Protein AF-A0A7J6R2Y8-F1 (afdb_monomer_lite)

Organism: Perkinsus olseni (NCBI:txid32597)

Secondary structure (DSSP, 8-state):
---------PPP---------PPTT-----------HHHHHHHHSSS-HHHHHHHHTTSSEEETTEEEPPPEEETT-BTTTB---S-GGG---S-EEE--

Sequence (100 aa):
MLSSLGLLRQPTVQGSSSVGLLPCGQQRWKIHLSKSVIWRFYNRLNVRRKYKTAIRRGRMVWKDGQVQFPKIGIAGYDDHKNAYRGKIENCRAPRIWFVD

pLDDT: mean 78.48, std 17.62, range [39.72, 94.31]

Structure (mmCIF, N/CA/C/O backbone):
data_AF-A0A7J6R2Y8-F1
#
_entry.id   AF-A0A7J6R2Y8-F1
#
loop_
_atom_site.group_PDB
_atom_site.id
_atom_site.type_symbol
_atom_site.label_atom_id
_atom_site.label_alt_id
_atom_site.label_comp_id
_atom_site.label_asym_id
_atom_site.label_entity_id
_atom_site.label_seq_id
_atom_site.pdbx_PDB_ins_code
_atom_site.Cartn_x
_atom_site.Cartn_y
_atom_site.Cartn_z
_atom_site.occupancy
_atom_site.B_iso_or_equiv
_atom_site.auth_seq_id
_atom_site.auth_comp_id
_atom_site.auth_asym_id
_atom_site.auth_atom_id
_atom_site.pdbx_PDB_model_num
ATOM 1 N N . MET A 1 1 ? 28.995 3.888 91.637 1.00 39.72 1 MET A N 1
ATOM 2 C CA . MET A 1 1 ? 29.415 4.823 90.572 1.00 39.72 1 MET A CA 1
ATOM 3 C C . MET A 1 1 ? 28.155 5.351 89.910 1.00 39.72 1 MET A C 1
ATOM 5 O O . MET A 1 1 ? 27.263 4.566 89.633 1.00 39.72 1 MET A O 1
ATOM 9 N N . LEU A 1 2 ? 28.068 6.676 89.823 1.00 43.94 2 LEU A N 1
ATOM 10 C CA . LEU A 1 2 ? 26.927 7.513 89.441 1.00 43.94 2 LEU A CA 1
ATOM 11 C C . LEU A 1 2 ? 26.362 7.266 88.029 1.00 43.94 2 LEU A C 1
ATOM 13 O O . LEU A 1 2 ? 27.074 6.772 87.157 1.00 43.94 2 LEU A O 1
ATOM 17 N N . SER A 1 3 ? 25.191 7.889 87.805 1.00 43.84 3 SER A N 1
ATOM 18 C CA . SER A 1 3 ? 24.623 8.381 86.524 1.00 43.84 3 SER A CA 1
ATOM 19 C C . SER A 1 3 ? 23.661 7.389 85.846 1.00 43.84 3 SER A C 1
ATOM 21 O O . SER A 1 3 ? 23.965 6.212 85.774 1.00 43.84 3 SER A O 1
ATOM 23 N N . SER A 1 4 ? 22.485 7.745 85.322 1.00 48.94 4 SER A N 1
ATOM 24 C CA . SER A 1 4 ? 21.971 9.034 84.848 1.00 48.94 4 SER A CA 1
ATOM 25 C C . SER A 1 4 ? 20.460 8.937 84.552 1.00 48.94 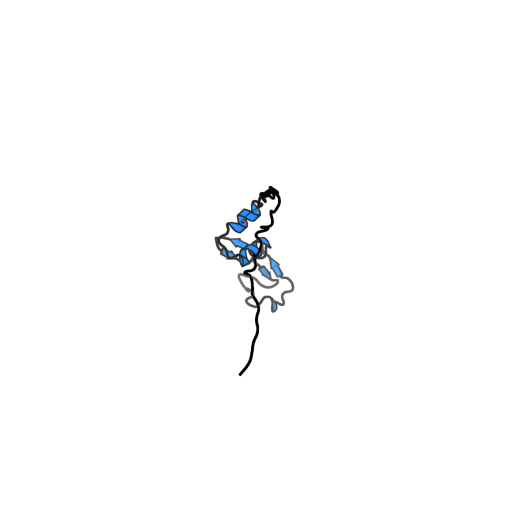4 SER A C 1
ATOM 27 O O . SER A 1 4 ? 20.005 7.885 84.116 1.00 48.94 4 SER A O 1
ATOM 29 N N . LEU A 1 5 ? 19.729 10.046 84.758 1.00 50.91 5 LEU A N 1
ATOM 30 C CA . LEU A 1 5 ? 18.789 10.718 83.824 1.00 50.91 5 LEU A CA 1
ATOM 31 C C . LEU A 1 5 ? 18.096 9.822 82.764 1.00 50.91 5 LEU A C 1
ATOM 33 O O . LEU A 1 5 ? 18.767 9.148 82.001 1.00 50.91 5 LEU A O 1
ATOM 37 N N . GLY A 1 6 ? 16.789 9.835 82.517 1.00 49.72 6 GLY A N 1
ATOM 38 C CA . GLY A 1 6 ? 15.726 10.783 82.811 1.00 49.72 6 GLY A CA 1
ATOM 39 C C . GLY A 1 6 ? 14.604 10.608 81.767 1.00 49.72 6 GLY A C 1
ATOM 40 O O . GLY A 1 6 ? 14.800 9.984 80.729 1.00 49.72 6 GLY A O 1
ATOM 41 N N . LEU A 1 7 ? 13.455 11.222 82.057 1.00 54.03 7 LEU A N 1
ATOM 42 C CA . LEU A 1 7 ? 12.422 11.695 81.118 1.00 54.03 7 LEU A CA 1
ATOM 43 C C . LEU A 1 7 ? 11.568 10.675 80.336 1.00 54.03 7 LEU A C 1
ATOM 45 O O . LEU A 1 7 ? 11.857 10.266 79.215 1.00 54.03 7 LEU A O 1
ATOM 49 N N . LEU A 1 8 ? 10.398 10.418 80.930 1.00 52.00 8 LEU A N 1
ATOM 50 C CA . LEU A 1 8 ? 9.058 10.559 80.341 1.00 52.00 8 LEU A CA 1
ATOM 51 C C . LEU A 1 8 ? 9.014 10.865 78.825 1.00 52.00 8 LEU A C 1
ATOM 53 O O . LEU A 1 8 ? 9.269 11.992 78.399 1.00 52.00 8 LEU A O 1
ATOM 57 N N . ARG A 1 9 ? 8.541 9.903 78.025 1.00 43.97 9 ARG A N 1
ATOM 58 C CA . ARG A 1 9 ? 7.953 10.172 76.704 1.00 43.97 9 ARG A CA 1
ATOM 59 C C . ARG A 1 9 ? 6.532 9.621 76.647 1.00 43.97 9 ARG A C 1
ATOM 61 O O . ARG A 1 9 ? 6.303 8.426 76.778 1.00 43.97 9 ARG A O 1
ATOM 68 N N . GLN A 1 10 ? 5.597 10.545 76.472 1.00 52.09 10 GLN A N 1
ATOM 69 C CA . GLN A 1 10 ? 4.175 10.321 76.229 1.00 52.09 10 GLN A CA 1
ATOM 70 C C . GLN A 1 10 ? 3.962 9.594 74.884 1.00 52.09 10 GLN A C 1
ATOM 72 O O . GLN A 1 10 ? 4.744 9.828 73.955 1.00 52.09 10 GLN A O 1
ATOM 77 N N . PRO A 1 11 ? 2.901 8.782 74.709 1.00 48.78 11 PRO A N 1
ATOM 78 C CA . PRO A 1 11 ? 2.447 8.419 73.375 1.00 48.78 11 PRO A CA 1
ATOM 79 C C . PRO A 1 11 ? 1.855 9.657 72.687 1.00 48.78 11 PRO A C 1
ATOM 81 O O . PRO A 1 11 ? 0.977 10.335 73.219 1.00 48.78 11 PRO A O 1
ATOM 84 N N . THR A 1 12 ? 2.363 9.963 71.497 1.00 51.53 12 THR A N 1
ATOM 85 C CA . THR A 1 12 ? 1.826 11.005 70.623 1.00 51.53 12 THR A CA 1
ATOM 86 C C . THR A 1 12 ? 0.459 10.572 70.101 1.00 51.53 12 THR A C 1
ATOM 88 O O . THR A 1 12 ? 0.330 9.581 69.387 1.00 51.53 12 THR A O 1
ATOM 91 N N . VAL A 1 13 ? -0.570 11.342 70.450 1.00 55.72 13 VAL A N 1
ATOM 92 C CA . VAL A 1 13 ? -1.869 11.334 69.774 1.00 55.72 13 VAL A CA 1
ATOM 93 C C . VAL A 1 13 ? -1.635 11.882 68.365 1.00 55.72 13 VAL A C 1
ATOM 95 O O . VAL A 1 13 ? -1.457 13.087 68.193 1.00 55.72 13 VAL A O 1
ATOM 98 N N . GLN A 1 14 ? -1.570 11.013 67.354 1.00 44.12 14 GLN A N 1
ATOM 99 C CA . GLN A 1 14 ? -1.609 11.453 65.959 1.00 44.12 14 GLN A CA 1
ATOM 100 C C . GLN A 1 14 ? -3.066 11.588 65.529 1.00 44.12 14 GLN A C 1
ATOM 102 O O . GLN A 1 14 ? -3.838 10.631 65.547 1.00 44.12 14 GLN A O 1
ATOM 107 N N . GLY A 1 15 ? -3.423 12.836 65.234 1.00 40.47 15 GLY A N 1
ATOM 108 C CA . GLY A 1 15 ? -4.773 13.298 64.979 1.00 40.47 15 GLY A CA 1
ATOM 109 C C . GLY A 1 15 ? -5.426 12.662 63.758 1.00 40.47 15 GLY A C 1
ATOM 110 O O . GLY A 1 15 ? -4.863 12.582 62.668 1.00 40.47 15 GLY A O 1
ATOM 111 N N . SER A 1 16 ? -6.677 12.282 63.970 1.00 52.72 16 SER A N 1
ATOM 112 C CA . SER A 1 16 ? -7.672 11.997 62.951 1.00 52.72 16 SER A CA 1
ATOM 113 C C . SER A 1 16 ? -8.173 13.307 62.339 1.00 52.72 16 SER A C 1
ATOM 115 O O . SER A 1 16 ? -8.956 14.000 62.975 1.00 52.72 16 SER A O 1
ATOM 117 N N . SER A 1 17 ? -7.745 13.641 61.120 1.00 49.78 17 SER A N 1
ATOM 118 C CA . SER A 1 17 ? -8.420 14.553 60.167 1.00 49.78 17 SER A CA 1
ATOM 119 C C . SER A 1 17 ? -7.415 14.885 59.060 1.00 49.78 17 SER A C 1
ATOM 121 O O . SER A 1 17 ? -6.298 15.267 59.372 1.00 49.78 17 SER A O 1
ATOM 123 N N . SER A 1 18 ? -7.679 14.796 57.766 1.00 51.47 18 SER A N 1
ATOM 124 C CA . SER A 1 18 ? -8.934 14.837 57.035 1.00 51.47 18 SER A CA 1
ATOM 125 C C . SER A 1 18 ? -8.723 14.102 55.711 1.00 51.47 18 SER A C 1
ATOM 127 O O . SER A 1 18 ? -7.809 14.392 54.940 1.00 51.47 18 SER A O 1
ATOM 129 N N . VAL A 1 19 ? -9.588 13.131 55.433 1.00 48.66 19 VAL A N 1
ATOM 130 C CA . VAL A 1 19 ? -9.776 12.632 54.072 1.00 48.66 19 VAL A CA 1
ATOM 131 C C . VAL A 1 19 ? -10.301 13.828 53.285 1.00 48.66 19 VAL A C 1
ATOM 133 O O . VAL A 1 19 ? -11.345 14.373 53.640 1.00 48.66 19 VAL A O 1
ATOM 136 N N . GLY A 1 20 ? -9.545 14.299 52.294 1.00 50.16 20 GLY A N 1
ATOM 137 C CA . GLY A 1 20 ? -9.962 15.402 51.438 1.00 50.16 20 GLY A CA 1
ATOM 138 C C . GLY A 1 20 ? -11.317 15.086 50.815 1.00 50.16 20 GLY A C 1
ATOM 139 O O . GLY A 1 20 ? -11.416 14.277 49.893 1.00 50.16 20 GLY A O 1
ATOM 140 N N . LEU A 1 21 ? -12.362 15.708 51.354 1.00 47.94 21 LEU A N 1
ATOM 141 C CA . LEU A 1 21 ? -13.701 15.731 50.792 1.00 47.94 21 LEU A CA 1
ATOM 142 C C . LEU A 1 21 ? -13.620 16.518 49.485 1.00 47.94 21 LEU A C 1
ATOM 144 O O . LEU A 1 21 ? -13.658 17.747 49.479 1.00 47.94 21 LEU A O 1
ATOM 148 N N . LEU A 1 22 ? -13.476 15.809 48.366 1.00 59.59 22 LEU A N 1
ATOM 149 C CA . LEU A 1 22 ? -13.805 16.389 47.071 1.00 59.59 22 LEU A CA 1
ATOM 150 C C . LEU A 1 22 ? -15.300 16.751 47.108 1.00 59.59 22 LEU A C 1
ATOM 152 O O . LEU A 1 22 ? -16.111 15.887 47.459 1.00 59.59 22 LEU A O 1
ATOM 156 N N . PRO A 1 23 ? -15.681 18.003 46.795 1.00 59.56 23 PRO A N 1
ATOM 157 C CA . PRO A 1 23 ? -17.071 18.417 46.833 1.00 59.56 23 PRO A CA 1
ATOM 158 C C . PRO A 1 23 ? -17.918 17.550 45.901 1.00 59.56 23 PRO A C 1
ATOM 160 O O . PRO A 1 23 ? -17.499 17.133 44.817 1.00 59.56 23 PRO A O 1
ATOM 163 N N . CYS A 1 24 ? -19.122 17.267 46.383 1.00 57.59 24 CYS A N 1
ATOM 164 C CA . CYS A 1 24 ? -20.135 16.473 45.724 1.00 57.59 24 CYS A CA 1
ATOM 165 C C . CYS A 1 24 ? -20.372 16.923 44.270 1.00 57.59 24 CYS A C 1
ATOM 167 O O . CYS A 1 24 ? -20.638 18.083 43.972 1.00 57.59 24 CYS A O 1
ATOM 169 N N . GLY A 1 25 ? -20.348 15.955 43.353 1.00 63.88 25 GLY A N 1
ATOM 170 C CA . GLY A 1 25 ? -21.281 15.985 42.230 1.00 63.88 25 GLY A CA 1
ATOM 171 C C . GLY A 1 25 ? -20.861 16.678 40.936 1.00 63.88 25 GLY A C 1
ATOM 172 O O . GLY A 1 25 ? -21.721 16.838 40.075 1.00 63.88 25 GLY A O 1
ATOM 173 N N . GLN A 1 26 ? -19.586 16.996 40.691 1.00 65.56 26 GLN A N 1
ATOM 174 C CA . GLN A 1 26 ? -19.156 17.248 39.306 1.00 65.56 26 GLN A CA 1
ATOM 175 C C . GLN A 1 26 ? -19.030 15.922 38.540 1.00 65.56 26 GLN A C 1
ATOM 177 O O . GLN A 1 26 ? -17.940 15.429 38.251 1.00 65.56 26 GLN A O 1
ATOM 182 N N . GLN A 1 27 ? -20.172 15.316 38.198 1.00 66.69 27 GLN A N 1
ATOM 183 C CA . GLN A 1 27 ? -20.201 14.265 37.190 1.00 66.69 27 GLN A CA 1
ATOM 184 C C . GLN A 1 27 ? -19.872 14.906 35.845 1.00 66.69 27 GLN A C 1
ATOM 186 O O . GLN A 1 27 ? -20.693 15.591 35.238 1.00 66.69 27 GLN A O 1
ATOM 191 N N . ARG A 1 28 ? -18.643 14.696 35.365 1.00 69.69 28 ARG A N 1
ATOM 192 C CA . ARG A 1 28 ? -18.284 15.029 33.988 1.00 69.69 28 ARG A CA 1
ATOM 193 C C . ARG A 1 28 ? -19.248 14.280 33.071 1.00 69.69 28 ARG A C 1
ATOM 195 O O . ARG A 1 28 ? -19.172 13.053 32.984 1.00 69.69 28 ARG A O 1
ATOM 202 N N . TRP A 1 29 ? -20.137 15.013 32.402 1.00 68.62 29 TRP A N 1
ATOM 203 C CA . TRP A 1 29 ? -21.040 14.462 31.398 1.00 68.62 29 TRP A CA 1
ATOM 204 C C . TRP A 1 29 ? -20.228 13.580 30.451 1.00 68.62 29 TRP A C 1
ATOM 206 O O . TRP A 1 29 ? -19.273 14.042 29.816 1.00 68.62 29 TRP A O 1
ATOM 216 N N . LYS A 1 30 ? -20.558 12.284 30.397 1.00 68.56 30 LYS A N 1
ATOM 217 C CA . LYS A 1 30 ? -19.953 11.374 29.428 1.00 68.56 30 LYS A CA 1
ATOM 218 C C . LYS A 1 30 ? -20.449 11.806 28.057 1.00 68.56 30 LYS A C 1
ATOM 220 O O . LYS A 1 30 ? -21.513 11.387 27.616 1.00 68.56 30 LYS A O 1
ATOM 225 N N . ILE A 1 31 ? -19.678 12.662 27.391 1.00 72.88 31 ILE A N 1
ATOM 226 C CA . ILE A 1 31 ? -19.897 12.976 25.985 1.00 72.88 31 ILE A CA 1
ATOM 227 C C . ILE A 1 31 ? -19.758 11.647 25.248 1.00 72.88 31 ILE A C 1
ATOM 229 O O . ILE A 1 31 ? -18.656 11.105 25.109 1.00 72.88 31 ILE A O 1
ATOM 233 N N . HIS A 1 32 ? -20.887 11.091 24.815 1.00 70.12 32 HIS A N 1
ATOM 234 C CA . HIS A 1 32 ? -20.898 9.995 23.868 1.00 70.12 32 HIS A CA 1
ATOM 235 C C . HIS A 1 32 ? -20.325 10.546 22.565 1.00 70.12 32 HIS A C 1
ATOM 237 O O . HIS A 1 32 ? -21.034 11.113 21.741 1.00 70.12 32 HIS A O 1
ATOM 243 N N . LEU A 1 33 ? -19.006 10.423 22.401 1.00 68.50 33 LEU A N 1
ATOM 244 C CA . LEU A 1 33 ? -18.335 10.691 21.138 1.00 68.50 33 LEU A CA 1
ATOM 245 C C . LEU A 1 33 ? -18.834 9.654 20.135 1.00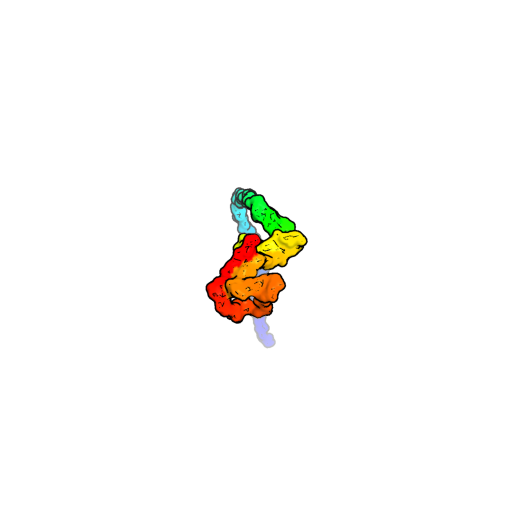 68.50 33 LEU A C 1
ATOM 247 O O . LEU A 1 33 ? -18.300 8.544 20.033 1.00 68.50 33 LEU A O 1
ATOM 251 N N . SER A 1 34 ? -19.900 10.024 19.428 1.00 74.31 34 SER A N 1
ATOM 252 C CA . SER A 1 34 ? -20.441 9.307 18.286 1.00 74.31 34 SER A CA 1
ATOM 253 C C . SER A 1 34 ? -19.321 9.136 17.272 1.00 74.31 34 SER A C 1
ATOM 255 O O . SER A 1 34 ? -18.947 10.047 16.538 1.00 74.31 34 SER A O 1
ATOM 257 N N . LYS A 1 35 ? -18.709 7.954 17.281 1.00 82.12 35 LYS A N 1
ATOM 258 C CA . LYS A 1 35 ? -17.680 7.599 16.311 1.00 82.12 35 LYS A CA 1
ATOM 259 C C . LYS A 1 35 ? -18.333 7.550 14.940 1.00 82.12 35 LYS A C 1
ATOM 261 O O . LYS A 1 35 ? -19.341 6.865 14.773 1.00 82.12 35 LYS A O 1
ATOM 266 N N . SER A 1 36 ? -17.733 8.237 13.970 1.00 88.62 36 SER A N 1
ATOM 267 C CA . SER A 1 36 ? -18.223 8.214 12.593 1.00 88.62 36 SER A CA 1
ATOM 268 C C . SER A 1 36 ? -18.338 6.776 12.074 1.00 88.62 36 SER A C 1
ATOM 270 O O . SER A 1 36 ? -17.576 5.889 12.476 1.00 88.62 36 SER A O 1
ATOM 272 N N . VAL A 1 37 ? -19.279 6.536 11.158 1.00 89.06 37 VAL A N 1
ATOM 273 C CA . VAL A 1 37 ? -19.484 5.222 10.518 1.00 89.06 37 VAL A CA 1
ATOM 274 C C . VAL A 1 37 ? -18.166 4.702 9.928 1.00 89.06 37 VAL A C 1
ATOM 276 O O . VAL A 1 37 ? -17.796 3.551 10.151 1.00 89.06 37 VAL A O 1
ATOM 279 N N . ILE A 1 38 ? -17.386 5.588 9.306 1.00 88.12 38 ILE A N 1
ATOM 280 C CA . ILE A 1 38 ? -16.044 5.313 8.773 1.00 88.12 38 ILE A CA 1
ATOM 281 C C . ILE A 1 38 ? -15.076 4.865 9.878 1.00 88.12 38 ILE A C 1
ATOM 283 O O . ILE A 1 38 ? -14.326 3.901 9.720 1.00 88.12 38 ILE A O 1
ATOM 287 N N . TRP A 1 39 ? -15.090 5.539 11.032 1.00 89.56 39 TRP A N 1
ATOM 288 C CA . TRP A 1 39 ? -14.273 5.137 12.176 1.00 89.56 39 TRP A CA 1
ATOM 289 C C . TRP A 1 39 ? -14.660 3.734 12.652 1.00 89.56 39 TRP A C 1
ATOM 291 O O . TRP A 1 39 ? -13.780 2.921 12.936 1.00 89.56 39 TRP A O 1
ATOM 301 N N . ARG A 1 40 ? -15.959 3.419 12.716 1.00 91.56 40 ARG A N 1
ATOM 302 C CA . ARG A 1 40 ? -16.441 2.085 13.097 1.00 91.56 40 ARG A CA 1
ATOM 303 C C . ARG A 1 40 ? -16.027 1.027 12.067 1.00 91.56 40 ARG A C 1
ATOM 305 O O . ARG A 1 40 ? -15.554 -0.029 12.479 1.00 91.56 40 ARG A O 1
ATOM 312 N N . PHE A 1 41 ? -16.121 1.328 10.770 1.00 91.56 41 PHE A N 1
ATOM 313 C CA . PHE A 1 41 ? -15.688 0.450 9.677 1.00 91.56 41 PHE A CA 1
ATOM 314 C C . PHE A 1 41 ? -14.223 0.021 9.836 1.00 91.56 41 PHE A C 1
ATOM 316 O O . PHE A 1 41 ? -13.945 -1.165 10.003 1.00 91.56 41 PHE A O 1
ATOM 323 N N . TYR A 1 42 ? -13.288 0.975 9.915 1.00 90.94 42 TYR A N 1
ATOM 324 C CA . TYR A 1 42 ? -11.861 0.647 10.023 1.00 90.94 42 TYR A CA 1
ATOM 325 C C . TYR A 1 42 ? -11.498 -0.102 11.310 1.00 90.94 42 TYR A C 1
ATOM 327 O O . TYR A 1 42 ? -10.562 -0.904 11.326 1.00 90.94 42 TYR A O 1
ATOM 335 N N . ASN A 1 43 ? -12.230 0.130 12.403 1.00 91.00 43 ASN A N 1
ATOM 336 C CA . ASN A 1 43 ? -11.973 -0.579 13.653 1.00 91.00 43 ASN A CA 1
ATOM 337 C C . ASN A 1 43 ? -12.464 -2.025 13.646 1.00 91.00 43 ASN A C 1
ATOM 339 O O . ASN A 1 43 ? -11.828 -2.847 14.306 1.00 91.00 43 ASN A O 1
ATOM 343 N N . ARG A 1 44 ? -13.511 -2.338 12.872 1.00 92.12 44 ARG A N 1
ATOM 344 C CA . ARG A 1 44 ? -14.030 -3.704 12.699 1.00 92.12 44 ARG A CA 1
ATOM 345 C C . ARG A 1 44 ? -13.125 -4.603 11.855 1.00 92.12 44 ARG A C 1
ATOM 347 O O . ARG A 1 44 ? -13.238 -5.816 11.970 1.00 92.12 44 ARG A O 1
ATOM 354 N N . LEU A 1 45 ? -12.222 -4.042 11.045 1.00 91.94 45 LEU A N 1
ATOM 355 C CA . LEU A 1 45 ? -11.283 -4.834 10.244 1.00 91.94 45 LEU A CA 1
ATOM 356 C C . LEU A 1 45 ? -10.402 -5.716 11.147 1.00 91.94 45 LEU A C 1
ATOM 358 O O . LEU A 1 45 ? -9.818 -5.222 12.119 1.00 91.94 45 LEU A O 1
ATOM 362 N N . ASN A 1 46 ? -10.261 -7.003 10.824 1.00 92.25 46 ASN A N 1
ATOM 363 C CA . ASN A 1 46 ? -9.417 -7.932 11.583 1.00 92.25 46 ASN A CA 1
ATOM 364 C C . ASN A 1 46 ? -7.936 -7.790 11.194 1.00 92.25 46 ASN A C 1
ATOM 366 O O . ASN A 1 46 ? -7.333 -8.665 10.582 1.00 92.25 46 ASN A O 1
ATOM 370 N N . VAL A 1 47 ? -7.359 -6.625 11.489 1.00 93.62 47 VAL A N 1
ATOM 371 C CA . VAL A 1 47 ? -6.002 -6.262 11.067 1.00 93.62 47 VAL A CA 1
ATOM 372 C C . VAL A 1 47 ? -5.259 -5.585 12.206 1.00 93.62 47 VAL A C 1
ATOM 374 O O . VAL A 1 47 ? -5.835 -4.826 12.992 1.00 93.62 47 VAL A O 1
ATOM 377 N N . ARG A 1 48 ? -3.943 -5.807 12.275 1.00 94.31 48 ARG A N 1
ATOM 378 C CA . ARG A 1 48 ? -3.066 -5.105 13.218 1.00 94.31 48 ARG A CA 1
ATOM 379 C C . ARG A 1 48 ? -3.199 -3.586 13.065 1.00 94.31 48 ARG A C 1
ATOM 381 O O . ARG A 1 48 ? -3.325 -3.059 11.958 1.00 94.31 48 ARG A O 1
ATOM 388 N N . ARG A 1 49 ? -3.072 -2.869 14.188 1.00 93.31 49 ARG A N 1
ATOM 389 C CA . ARG A 1 49 ? -3.209 -1.400 14.256 1.00 93.31 49 ARG A CA 1
ATOM 390 C C . ARG A 1 49 ? -2.334 -0.662 13.236 1.00 93.31 49 ARG A C 1
ATOM 392 O O . ARG A 1 49 ? -2.815 0.280 12.617 1.00 93.31 49 ARG A O 1
ATOM 399 N N . LYS A 1 50 ? -1.099 -1.132 13.002 1.00 94.31 50 LYS A N 1
ATOM 400 C CA . LYS A 1 50 ? -0.175 -0.536 12.018 1.00 94.31 50 LYS A CA 1
ATOM 401 C C . LYS A 1 50 ? -0.789 -0.415 10.616 1.00 94.31 50 LYS A C 1
ATOM 403 O O . LYS A 1 50 ? -0.674 0.631 9.984 1.00 94.31 50 LYS A O 1
ATOM 408 N N . TYR A 1 51 ? -1.512 -1.442 10.171 1.00 93.88 51 TYR A N 1
ATOM 409 C CA . TYR A 1 51 ? -2.144 -1.466 8.855 1.00 93.88 51 TYR A CA 1
ATOM 410 C C . TYR A 1 51 ? -3.461 -0.692 8.835 1.00 93.88 51 TYR A C 1
ATOM 412 O O . TYR A 1 51 ? -3.718 0.008 7.866 1.00 93.88 51 TYR A O 1
ATOM 420 N N . LYS A 1 52 ? -4.252 -0.713 9.920 1.00 94.12 52 LYS A N 1
ATOM 421 C CA . LYS A 1 52 ? -5.448 0.147 10.042 1.00 94.12 52 LYS A CA 1
ATOM 422 C C . LYS A 1 52 ? -5.099 1.622 9.835 1.00 94.12 52 LYS A C 1
ATOM 424 O O . LYS A 1 52 ? -5.802 2.328 9.120 1.00 94.12 52 LYS A O 1
ATOM 429 N N . THR A 1 53 ? -3.984 2.076 10.409 1.00 94.06 53 THR A N 1
ATOM 430 C CA . THR A 1 53 ? -3.478 3.442 10.212 1.00 94.06 53 THR A CA 1
ATOM 431 C C . THR A 1 53 ? -3.015 3.690 8.776 1.00 94.06 53 THR A C 1
ATOM 433 O O . THR A 1 53 ? -3.213 4.784 8.257 1.00 94.06 53 THR A O 1
ATOM 436 N N . ALA A 1 54 ? -2.399 2.705 8.116 1.00 94.19 54 ALA A N 1
ATOM 437 C CA . ALA A 1 54 ? -1.981 2.825 6.719 1.00 94.19 54 ALA A CA 1
ATOM 438 C C . ALA A 1 54 ? -3.179 2.904 5.760 1.00 94.19 54 ALA A C 1
ATOM 440 O O . ALA A 1 54 ? -3.203 3.795 4.915 1.00 94.19 54 ALA A O 1
ATOM 441 N N . ILE A 1 55 ? -4.185 2.050 5.960 1.00 93.69 55 ILE A N 1
ATOM 442 C CA . ILE A 1 55 ? -5.434 2.035 5.188 1.00 93.69 55 ILE A CA 1
ATOM 443 C C . ILE A 1 55 ? -6.194 3.347 5.383 1.00 93.69 55 ILE A C 1
ATOM 445 O O . ILE A 1 55 ? -6.577 3.992 4.416 1.00 93.69 55 ILE A O 1
ATOM 449 N N . ARG A 1 56 ? -6.329 3.818 6.630 1.00 92.12 56 ARG A N 1
ATOM 450 C CA . ARG A 1 56 ? -6.987 5.100 6.927 1.00 92.12 56 ARG A CA 1
ATOM 451 C C . ARG A 1 56 ? -6.300 6.298 6.266 1.00 92.12 56 ARG A C 1
ATOM 453 O O . ARG A 1 56 ? -6.964 7.278 5.959 1.00 92.12 56 ARG A O 1
ATOM 460 N N . ARG A 1 57 ? -4.977 6.229 6.091 1.00 91.62 57 ARG A N 1
ATOM 461 C CA . ARG A 1 57 ? -4.173 7.247 5.396 1.00 91.62 57 ARG A CA 1
ATOM 462 C C . ARG A 1 57 ? -4.170 7.079 3.869 1.00 91.62 57 ARG A C 1
ATOM 464 O O . ARG A 1 57 ? -3.519 7.875 3.212 1.00 91.62 57 ARG A O 1
ATOM 471 N N . GLY A 1 58 ? -4.807 6.043 3.319 1.00 89.12 58 GLY A N 1
ATOM 472 C CA . GLY A 1 58 ? -4.810 5.763 1.878 1.00 89.12 58 GLY A CA 1
ATOM 473 C C . GLY A 1 58 ? -3.504 5.176 1.327 1.00 89.12 58 GLY A C 1
ATOM 474 O O . GLY A 1 58 ? -3.305 5.160 0.123 1.00 89.12 58 GLY A O 1
ATOM 475 N N . ARG A 1 59 ? -2.594 4.689 2.184 1.00 91.38 59 ARG A N 1
ATOM 476 C CA . ARG A 1 59 ? -1.299 4.115 1.751 1.00 91.38 59 ARG A CA 1
ATOM 477 C C . ARG A 1 59 ? -1.375 2.635 1.379 1.00 91.38 59 ARG A C 1
ATOM 479 O O . ARG A 1 59 ? -0.472 2.114 0.738 1.00 91.38 59 ARG A O 1
ATOM 486 N N . MET A 1 60 ? -2.399 1.943 1.866 1.00 92.81 60 MET A N 1
ATOM 487 C CA . MET A 1 60 ? -2.639 0.522 1.615 1.00 92.81 60 MET A CA 1
ATOM 488 C C . MET A 1 60 ? -4.131 0.293 1.427 1.00 92.81 60 MET A C 1
ATOM 490 O O . MET A 1 60 ? -4.944 1.039 1.975 1.00 92.81 60 MET A O 1
ATOM 494 N N . VAL A 1 61 ? -4.482 -0.768 0.711 1.00 92.50 61 VAL A N 1
ATOM 495 C CA . VAL A 1 61 ? -5.869 -1.121 0.407 1.00 92.50 61 VAL A CA 1
ATOM 496 C C . VAL A 1 61 ? -6.234 -2.404 1.145 1.00 92.50 61 VAL A C 1
ATOM 498 O O . VAL A 1 61 ? -5.438 -3.338 1.229 1.00 92.50 61 VAL A O 1
ATOM 501 N N . TRP A 1 62 ? -7.434 -2.444 1.723 1.00 92.00 62 TRP A N 1
ATOM 502 C CA . TRP A 1 62 ? -8.012 -3.672 2.265 1.00 92.00 62 TRP A CA 1
ATOM 503 C C . TRP A 1 62 ? -8.889 -4.314 1.195 1.00 92.00 62 TRP A C 1
ATOM 505 O O . TRP A 1 62 ? -9.918 -3.741 0.839 1.00 92.00 62 TRP A O 1
ATOM 515 N N . LYS A 1 63 ? -8.487 -5.479 0.687 1.00 90.81 63 LYS A N 1
ATOM 516 C CA . LYS A 1 63 ? -9.201 -6.199 -0.371 1.00 90.81 63 LYS A CA 1
ATOM 517 C C . LYS A 1 63 ? -9.137 -7.702 -0.108 1.00 90.81 63 LYS A C 1
ATOM 519 O O . LYS A 1 63 ? -8.097 -8.198 0.315 1.00 90.81 63 LYS A O 1
ATOM 524 N N . ASP A 1 64 ? -10.252 -8.404 -0.304 1.00 90.31 64 ASP A N 1
ATOM 525 C CA . ASP A 1 64 ? -10.350 -9.870 -0.188 1.00 90.31 64 ASP A CA 1
ATOM 526 C C . ASP A 1 64 ? -9.817 -10.441 1.144 1.00 90.31 64 ASP A C 1
ATOM 528 O O . ASP A 1 64 ? -9.249 -11.525 1.208 1.00 90.31 64 ASP A O 1
ATOM 532 N N . GLY A 1 65 ? -9.965 -9.687 2.241 1.00 89.25 65 GLY A N 1
ATOM 533 C CA . GLY A 1 65 ? -9.488 -10.105 3.565 1.00 89.25 65 GLY A CA 1
ATOM 534 C C . GLY A 1 65 ? -7.984 -9.919 3.805 1.00 89.25 65 GLY A C 1
ATOM 535 O O . GLY A 1 65 ? -7.490 -10.305 4.865 1.00 89.25 65 GLY A O 1
ATOM 536 N N . GLN A 1 66 ? -7.257 -9.296 2.872 1.00 92.31 66 GLN A N 1
ATOM 537 C CA . GLN A 1 66 ? -5.826 -9.030 2.985 1.00 92.31 66 GLN A CA 1
ATOM 538 C C . GLN A 1 66 ? -5.501 -7.541 2.793 1.00 92.31 66 GLN A C 1
ATOM 540 O O . GLN A 1 66 ? -6.185 -6.793 2.093 1.00 92.31 66 GLN A O 1
ATOM 545 N N . VAL A 1 67 ? -4.424 -7.092 3.442 1.00 93.81 67 VAL A N 1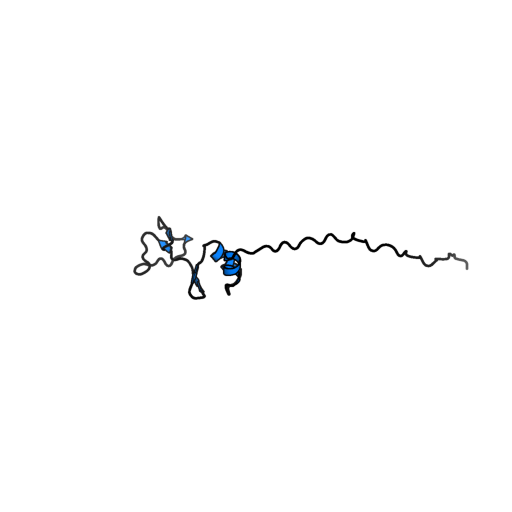
ATOM 546 C CA . VAL A 1 67 ? -3.853 -5.762 3.200 1.00 93.81 67 VAL A CA 1
ATOM 547 C C . VAL A 1 67 ? -2.923 -5.856 1.997 1.00 93.81 67 VAL A C 1
ATOM 549 O O . VAL A 1 67 ? -1.917 -6.562 2.060 1.00 93.81 67 VAL A O 1
ATOM 552 N N . GLN A 1 68 ? -3.242 -5.131 0.933 1.00 92.19 68 GLN A N 1
ATOM 553 C CA . GLN A 1 68 ? -2.462 -5.091 -0.300 1.00 92.19 68 GLN A CA 1
ATOM 554 C C . GLN A 1 68 ? -1.845 -3.702 -0.496 1.00 92.19 68 GLN A C 1
ATOM 556 O O . GLN A 1 68 ? -2.385 -2.684 -0.041 1.00 92.19 68 GLN A O 1
ATOM 561 N N . PHE A 1 69 ? -0.691 -3.662 -1.159 1.00 90.00 69 PHE A N 1
ATOM 562 C CA . PHE A 1 69 ? -0.183 -2.409 -1.705 1.00 90.00 69 PHE A CA 1
ATOM 563 C C . PHE A 1 69 ? -1.049 -2.006 -2.904 1.00 90.00 69 PHE A C 1
ATOM 565 O O . PHE A 1 69 ? -1.484 -2.888 -3.648 1.00 90.00 69 PHE A O 1
ATOM 572 N N . PRO A 1 70 ? -1.334 -0.704 -3.083 1.00 89.38 70 PRO A N 1
ATOM 573 C CA . PRO A 1 70 ? -1.972 -0.241 -4.307 1.00 89.38 70 PRO A CA 1
ATOM 574 C C . PRO A 1 70 ? -1.100 -0.616 -5.508 1.00 89.38 70 PRO A C 1
ATOM 576 O O . PRO A 1 70 ? 0.124 -0.710 -5.382 1.00 89.38 70 PRO A O 1
ATOM 579 N N . LYS A 1 71 ? -1.725 -0.832 -6.666 1.00 88.88 71 LYS A N 1
ATOM 580 C CA . LYS A 1 71 ? -0.982 -1.063 -7.903 1.00 88.88 71 LYS A CA 1
ATOM 581 C C . LYS A 1 71 ? -0.242 0.216 -8.280 1.00 88.88 71 LYS A C 1
ATOM 583 O O . LYS A 1 71 ? -0.795 1.311 -8.186 1.00 88.88 71 LYS A O 1
ATOM 588 N N . ILE A 1 72 ? 1.021 0.079 -8.659 1.00 89.31 72 ILE A N 1
ATOM 589 C CA . ILE A 1 72 ? 1.898 1.204 -8.977 1.00 89.31 72 ILE A CA 1
ATOM 590 C C . ILE A 1 72 ? 2.360 1.033 -10.417 1.00 89.31 7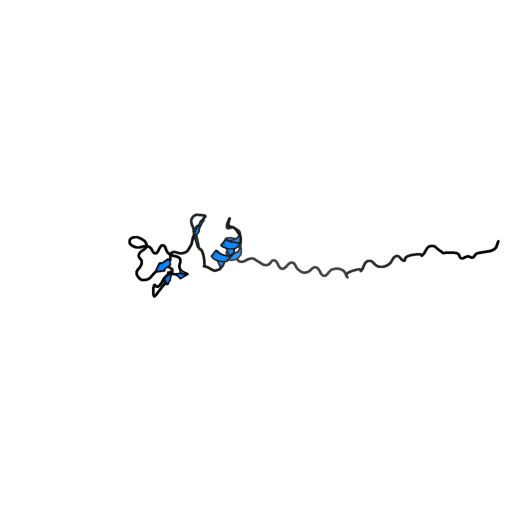2 ILE A C 1
ATOM 592 O O . ILE A 1 72 ? 2.923 0.002 -10.758 1.00 89.31 72 ILE A O 1
ATOM 596 N N . GLY A 1 73 ? 2.142 2.058 -11.232 1.00 90.19 73 GLY A N 1
ATOM 597 C CA . GLY A 1 73 ? 2.662 2.161 -12.584 1.00 90.19 73 GLY A CA 1
ATOM 598 C C . GLY A 1 73 ? 3.987 2.909 -12.565 1.00 90.19 73 GLY A C 1
ATOM 599 O O . GLY A 1 73 ? 4.127 3.934 -11.891 1.00 90.19 73 GLY A O 1
ATOM 600 N N . ILE A 1 74 ? 4.970 2.397 -13.298 1.00 92.56 74 ILE A N 1
ATOM 601 C CA . ILE A 1 74 ? 6.294 3.005 -13.423 1.00 92.56 74 ILE A CA 1
ATOM 602 C C . ILE A 1 74 ? 6.548 3.266 -14.905 1.00 92.56 74 ILE A C 1
ATOM 604 O O . ILE A 1 74 ? 6.414 2.369 -15.733 1.00 92.56 74 ILE A O 1
ATOM 608 N N . ALA A 1 75 ? 6.934 4.495 -15.253 1.00 90.75 75 ALA A N 1
ATOM 609 C CA . ALA A 1 75 ? 7.224 4.855 -16.637 1.00 90.75 75 ALA A CA 1
ATOM 610 C C . ALA A 1 75 ? 8.305 3.938 -17.233 1.00 90.75 75 ALA A C 1
ATOM 612 O O . ALA A 1 75 ? 9.399 3.821 -16.681 1.00 90.75 75 ALA A O 1
ATOM 613 N N . GLY A 1 76 ? 7.996 3.315 -18.373 1.00 88.94 76 GLY A N 1
ATOM 614 C CA . GLY A 1 76 ? 8.910 2.419 -19.087 1.00 88.94 76 GLY A CA 1
ATOM 615 C C . GLY A 1 76 ? 8.961 0.978 -18.565 1.00 88.94 76 GLY A C 1
ATOM 616 O O . GLY A 1 76 ? 9.683 0.169 -19.143 1.00 88.94 76 GLY A O 1
ATOM 617 N N . TYR A 1 77 ? 8.193 0.638 -17.526 1.00 89.31 77 TYR A N 1
ATOM 618 C CA . TYR A 1 77 ? 8.041 -0.731 -17.031 1.00 89.31 77 TYR A CA 1
ATOM 619 C C . TYR A 1 77 ? 6.585 -1.185 -17.185 1.00 89.31 77 TYR A C 1
ATOM 621 O O . TYR A 1 77 ? 5.657 -0.398 -17.013 1.00 89.31 77 TYR A O 1
ATOM 629 N N . ASP A 1 78 ? 6.400 -2.458 -17.529 1.00 88.31 78 ASP A N 1
ATOM 630 C CA . ASP A 1 78 ? 5.091 -3.087 -17.738 1.00 88.31 78 ASP A CA 1
ATOM 631 C C . ASP A 1 78 ? 4.990 -4.298 -16.810 1.00 88.31 78 ASP A C 1
ATOM 633 O O . ASP A 1 78 ? 5.848 -5.180 -16.858 1.00 88.31 78 ASP A O 1
ATOM 637 N N . ASP A 1 79 ? 3.942 -4.357 -15.992 1.00 84.50 79 ASP A N 1
ATOM 638 C CA . ASP A 1 79 ? 3.719 -5.421 -15.011 1.00 84.50 79 ASP A CA 1
ATOM 639 C C . ASP A 1 79 ? 3.703 -6.829 -15.633 1.00 84.50 79 ASP A C 1
ATOM 641 O O . ASP A 1 79 ? 4.107 -7.794 -14.982 1.00 84.50 79 ASP A O 1
ATOM 645 N N . HIS A 1 80 ? 3.272 -6.965 -16.892 1.00 85.81 80 HIS A N 1
ATOM 646 C CA . HIS A 1 80 ? 3.150 -8.266 -17.557 1.00 85.81 80 HIS A CA 1
ATOM 647 C C . HIS A 1 80 ? 4.404 -8.679 -18.326 1.00 85.81 80 HIS A C 1
ATOM 649 O O . HIS A 1 80 ? 4.697 -9.871 -18.429 1.00 85.81 80 HIS A O 1
ATOM 655 N N . LYS A 1 81 ? 5.133 -7.712 -18.892 1.00 87.69 81 LYS A N 1
ATOM 656 C CA . LYS A 1 81 ? 6.251 -7.980 -19.813 1.00 87.69 81 LYS A CA 1
ATOM 657 C C . LYS A 1 81 ? 7.617 -7.673 -19.209 1.00 87.69 81 LYS A C 1
ATOM 659 O O . LYS A 1 81 ? 8.558 -8.429 -19.420 1.00 87.69 81 LYS A O 1
ATOM 664 N N . ASN A 1 82 ? 7.736 -6.573 -18.471 1.00 88.00 82 ASN A N 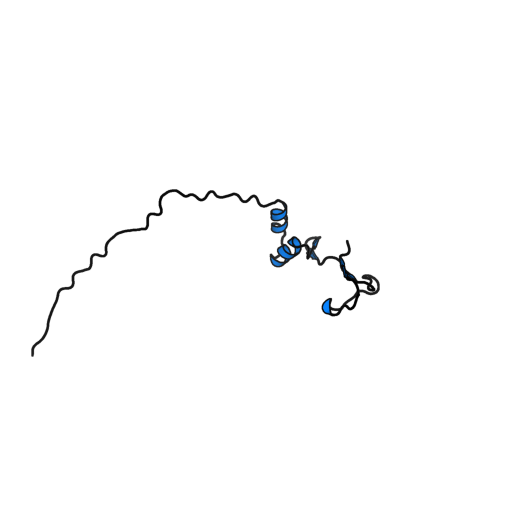1
ATOM 665 C CA . ASN A 1 82 ? 8.995 -6.093 -17.908 1.00 88.00 82 ASN A CA 1
ATOM 666 C C . ASN A 1 82 ? 8.743 -5.389 -16.570 1.00 88.00 82 ASN A C 1
ATOM 668 O O . ASN A 1 82 ? 8.817 -4.162 -16.467 1.00 88.00 82 ASN A O 1
ATOM 672 N N . ALA A 1 83 ? 8.392 -6.176 -15.554 1.00 88.56 83 ALA A N 1
ATOM 673 C CA . ALA A 1 83 ? 8.102 -5.651 -14.230 1.00 88.56 83 ALA A CA 1
ATOM 674 C C . ALA A 1 83 ? 9.395 -5.208 -13.532 1.00 88.56 83 ALA A C 1
ATOM 676 O O . ALA A 1 83 ? 10.381 -5.951 -13.479 1.00 88.56 83 ALA A O 1
ATOM 677 N N . TYR A 1 84 ? 9.377 -4.022 -12.929 1.00 88.56 84 TYR A N 1
ATOM 678 C CA . TYR A 1 84 ? 10.489 -3.554 -12.110 1.00 88.56 84 TYR A CA 1
ATOM 679 C C . TYR A 1 84 ? 10.575 -4.368 -10.809 1.00 88.56 84 TYR A C 1
ATOM 681 O O . TYR A 1 84 ? 9.651 -4.367 -10.000 1.00 88.56 84 TYR A 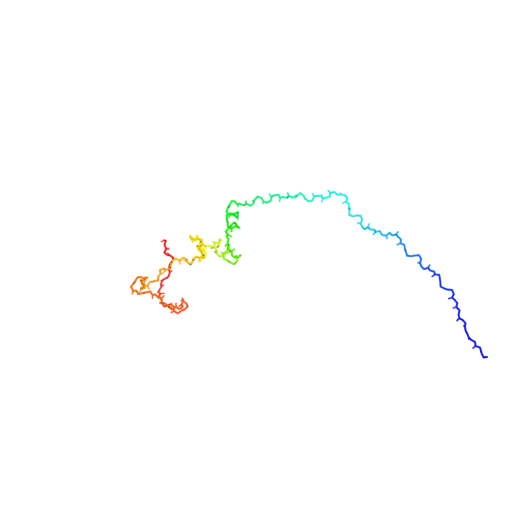O 1
ATOM 689 N N . ARG A 1 85 ? 11.698 -5.065 -10.593 1.00 87.44 85 ARG A N 1
ATOM 690 C CA . ARG A 1 85 ? 11.921 -5.930 -9.411 1.00 87.44 85 ARG A CA 1
ATOM 691 C C . ARG A 1 85 ? 12.844 -5.321 -8.353 1.00 87.44 85 ARG A C 1
ATOM 693 O O . ARG A 1 85 ? 13.089 -5.938 -7.319 1.00 87.44 85 ARG A O 1
ATOM 700 N N . GLY A 1 86 ? 13.399 -4.141 -8.623 1.00 90.12 86 GLY A N 1
ATOM 701 C CA . GLY A 1 86 ? 14.310 -3.457 -7.711 1.00 90.12 86 GLY A CA 1
ATOM 702 C C . GLY A 1 86 ? 13.591 -2.770 -6.549 1.00 90.12 86 GLY A C 1
ATOM 703 O O . GLY A 1 86 ? 12.365 -2.685 -6.493 1.00 90.12 86 GLY A O 1
ATOM 704 N N . LYS A 1 87 ? 14.370 -2.207 -5.621 1.00 90.00 87 LYS A N 1
ATOM 705 C CA . LYS A 1 87 ? 13.831 -1.273 -4.622 1.00 90.00 87 LYS A CA 1
ATOM 706 C C . LYS A 1 87 ? 13.388 0.017 -5.312 1.00 90.00 87 LYS A C 1
ATOM 708 O O . LYS A 1 87 ? 14.056 0.469 -6.242 1.00 90.00 87 LYS A O 1
ATOM 713 N N . ILE A 1 88 ? 12.309 0.634 -4.828 1.00 86.31 88 ILE A N 1
ATOM 714 C CA . ILE A 1 88 ? 11.811 1.921 -5.351 1.00 86.31 88 ILE A CA 1
ATOM 715 C C . ILE A 1 88 ? 12.898 3.005 -5.293 1.00 86.31 88 ILE A C 1
ATOM 717 O O . ILE A 1 88 ? 13.011 3.792 -6.221 1.00 86.31 88 ILE A O 1
ATOM 721 N N . GLU A 1 89 ? 13.750 2.987 -4.265 1.00 89.94 89 GLU A N 1
ATOM 722 C CA . GLU A 1 89 ? 14.885 3.912 -4.098 1.00 89.94 89 GLU A CA 1
ATOM 723 C C . GLU A 1 89 ? 15.873 3.886 -5.276 1.00 89.94 89 GLU A C 1
ATOM 725 O O . GLU A 1 89 ? 16.477 4.902 -5.602 1.00 89.94 89 GLU A O 1
ATOM 730 N N . ASN A 1 90 ? 16.004 2.740 -5.948 1.00 92.31 90 ASN A N 1
ATOM 731 C CA . ASN A 1 90 ? 16.905 2.570 -7.089 1.00 92.31 90 ASN A CA 1
ATOM 732 C C . ASN A 1 90 ? 16.207 2.835 -8.435 1.00 92.31 90 ASN A C 1
ATOM 734 O O . ASN A 1 90 ? 16.835 2.718 -9.489 1.00 92.31 90 ASN A O 1
ATOM 738 N N . CYS A 1 91 ? 14.908 3.152 -8.423 1.00 88.81 91 CYS A N 1
ATOM 739 C CA . CYS A 1 91 ? 14.134 3.354 -9.636 1.00 88.81 91 CYS A CA 1
ATOM 740 C C . CYS A 1 91 ? 14.513 4.694 -10.274 1.00 88.81 91 CYS A C 1
ATOM 742 O O . CYS A 1 91 ? 14.266 5.754 -9.709 1.00 88.81 91 CYS A O 1
ATOM 744 N N . ARG A 1 92 ? 15.094 4.648 -11.478 1.00 89.81 92 ARG A N 1
ATOM 745 C CA . ARG A 1 92 ? 15.449 5.846 -12.262 1.00 89.81 92 ARG A CA 1
ATOM 746 C C . ARG A 1 92 ? 14.337 6.306 -13.210 1.00 89.81 92 ARG A C 1
ATOM 748 O O . ARG A 1 92 ? 14.581 7.139 -14.077 1.00 89.81 92 ARG A O 1
ATOM 755 N N . ALA A 1 93 ? 13.139 5.732 -13.098 1.00 90.38 93 ALA A N 1
ATOM 756 C CA . ALA A 1 93 ? 12.033 6.096 -13.970 1.00 90.38 93 ALA A CA 1
ATOM 757 C C . ALA A 1 93 ? 11.597 7.550 -13.714 1.00 90.38 93 ALA A C 1
ATOM 759 O O . ALA A 1 93 ? 11.497 7.960 -12.557 1.00 90.38 93 ALA A O 1
ATOM 760 N N . PRO A 1 94 ? 11.279 8.321 -14.766 1.00 91.00 94 PRO A N 1
ATOM 761 C CA . PRO A 1 94 ? 10.938 9.736 -14.625 1.00 91.00 94 PRO A CA 1
ATOM 762 C C . PRO A 1 94 ? 9.603 9.965 -13.904 1.00 91.00 94 PRO A C 1
ATOM 764 O O . PRO A 1 94 ? 9.367 11.045 -13.368 1.00 91.00 94 PRO A O 1
ATOM 767 N N . ARG A 1 95 ? 8.707 8.971 -13.904 1.00 91.19 95 ARG A N 1
ATOM 768 C CA . ARG A 1 95 ? 7.371 9.090 -13.318 1.00 91.19 95 ARG A CA 1
ATOM 769 C C . ARG A 1 95 ? 6.911 7.765 -12.724 1.00 91.19 95 ARG A C 1
ATOM 771 O O . ARG A 1 95 ? 7.056 6.714 -13.347 1.00 91.19 95 ARG A O 1
ATOM 778 N N . ILE A 1 96 ? 6.312 7.854 -11.541 1.00 91.69 96 ILE A N 1
ATOM 779 C CA . ILE A 1 96 ? 5.664 6.757 -10.818 1.00 91.69 96 ILE A CA 1
ATOM 780 C C . ILE A 1 96 ? 4.261 7.243 -10.443 1.00 91.69 96 ILE A C 1
ATOM 782 O O . ILE A 1 96 ? 4.109 8.376 -9.987 1.00 91.69 96 ILE A O 1
ATOM 786 N N . TRP A 1 97 ? 3.234 6.428 -10.665 1.00 91.00 97 TRP A N 1
ATOM 787 C CA . TRP A 1 97 ? 1.843 6.765 -10.347 1.00 91.00 97 TRP A CA 1
ATOM 788 C C . TRP A 1 97 ? 1.106 5.566 -9.756 1.00 91.00 97 TRP A C 1
ATOM 790 O O . TRP A 1 97 ? 1.543 4.428 -9.898 1.00 91.00 97 TRP A O 1
ATOM 800 N N . PHE A 1 98 ? -0.015 5.813 -9.084 1.00 89.25 98 PHE A N 1
ATOM 801 C CA . PHE A 1 98 ? -0.926 4.742 -8.687 1.00 89.25 98 PHE A CA 1
ATOM 802 C C . PHE A 1 98 ? -1.833 4.391 -9.864 1.00 89.25 98 PHE A C 1
ATOM 804 O O . PHE A 1 98 ? -2.323 5.289 -10.546 1.00 89.25 98 PHE A O 1
ATOM 811 N N . VAL A 1 99 ? -2.001 3.098 -10.122 1.00 86.50 99 VAL A N 1
ATOM 812 C CA . VAL A 1 99 ? -2.937 2.580 -11.126 1.00 86.50 99 VAL A CA 1
ATOM 813 C C . VAL A 1 99 ? -4.288 2.395 -10.446 1.00 86.50 99 VAL A C 1
ATOM 815 O O . VAL A 1 99 ? -4.331 1.832 -9.347 1.00 86.50 99 VAL A O 1
ATOM 818 N N . ASP A 1 100 ? -5.346 2.882 -11.092 1.00 80.94 100 ASP A N 1
ATOM 819 C CA . ASP A 1 100 ? -6.734 2.715 -10.641 1.00 80.94 100 ASP A CA 1
ATOM 820 C C . ASP A 1 100 ? -7.213 1.252 -10.723 1.00 80.94 100 ASP A C 1
ATOM 822 O O . ASP A 1 100 ? -6.834 0.531 -11.680 1.00 80.94 100 ASP A O 1
#

InterPro domains:
  IPR056347 Microprotein, apicomplexa 8 [PF23512] (34-100)

Foldseek 3Di:
DDDDDDDDDDPDDDDDDDDPPPDPDPPPPPPPPPQDPVSVVLVPQPDDPVLSVCVVVVQWDCDPSDTHGFAKDFPPADPVPHHDPDDPVPDPTPDMDGDD

Radius of gyration: 34.96 Å; chains: 1; bounding box: 51×28×110 Å